Protein AF-Q40279-F1 (afdb_monomer_lite)

Foldseek 3Di:
DCPVVLVVVLVVLLPDDLVVNVVVQVVCCVVPVDGPLVVSVVVDPDPVSVVSSVVSHDDD

Sequence (60 aa):
GWGTNEDLVISILGHRNAAQRKAIRKTYADAYGEDLLKELEKELTSDSERIVLLWTLDPP

Radius of gyration: 11.17 Å; chains: 1; bounding box: 28×17×33 Å

Organism: Malus domestica (NCBI:txid3750)

Structure (mmCIF, N/CA/C/O backbone):
data_AF-Q40279-F1
#
_entry.id   AF-Q40279-F1
#
loop_
_atom_site.group_PDB
_atom_site.id
_atom_site.type_symbol
_atom_site.label_atom_id
_atom_site.label_alt_id
_atom_site.label_comp_id
_atom_site.label_asym_id
_atom_site.label_entity_id
_atom_site.label_seq_id
_atom_site.pdbx_PDB_ins_code
_atom_site.Cartn_x
_atom_site.Cartn_y
_atom_site.Cartn_z
_atom_site.occupancy
_atom_site.B_iso_or_equiv
_atom_site.auth_seq_id
_atom_site.auth_comp_id
_atom_site.auth_asym_id
_atom_site.auth_atom_id
_atom_site.pdbx_PDB_model_num
ATOM 1 N N . GLY A 1 1 ? 5.542 -0.978 17.682 1.00 49.31 1 GLY A N 1
ATOM 2 C CA . GLY A 1 1 ? 6.398 -0.152 16.812 1.00 49.31 1 GLY A CA 1
ATOM 3 C C . GLY A 1 1 ? 6.069 -0.514 15.385 1.00 49.31 1 GLY A C 1
ATOM 4 O O . GLY A 1 1 ? 5.884 -1.697 15.137 1.00 49.31 1 GLY A O 1
ATOM 5 N N . TRP A 1 2 ? 5.897 0.479 14.517 1.00 50.88 2 TRP A N 1
ATOM 6 C CA . TRP A 1 2 ? 5.214 0.327 13.225 1.00 50.88 2 TRP A CA 1
ATOM 7 C C . TRP A 1 2 ? 6.117 0.035 12.017 1.00 50.88 2 TRP A C 1
ATOM 9 O O . TRP A 1 2 ? 5.615 -0.504 11.038 1.00 50.88 2 TRP A O 1
ATOM 19 N N . GLY A 1 3 ? 7.441 0.196 12.132 1.00 58.28 3 GLY A N 1
ATOM 20 C CA . GLY A 1 3 ? 8.366 -0.053 11.011 1.00 58.28 3 GLY A CA 1
ATOM 21 C C . GLY A 1 3 ? 8.285 -1.454 10.376 1.00 58.28 3 GLY A C 1
ATOM 22 O O . GLY A 1 3 ? 8.574 -1.610 9.201 1.00 58.28 3 GLY A O 1
ATOM 23 N N . THR A 1 4 ? 7.818 -2.487 1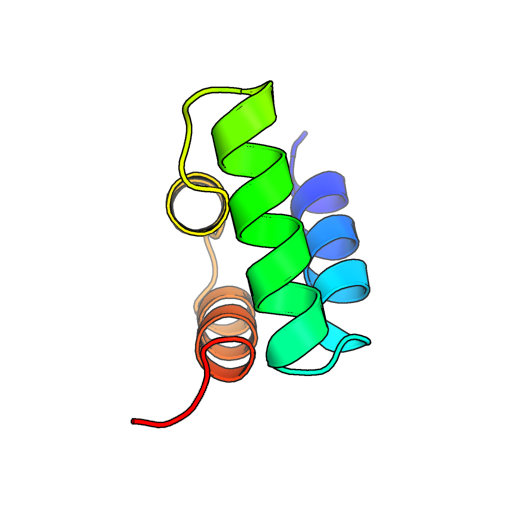1.094 1.00 62.44 4 THR A N 1
ATOM 24 C CA . THR A 1 4 ? 7.631 -3.836 10.514 1.00 62.44 4 THR A CA 1
ATOM 25 C C . THR A 1 4 ? 6.395 -3.946 9.612 1.00 62.44 4 THR A C 1
ATOM 27 O O . THR A 1 4 ? 6.381 -4.766 8.697 1.00 62.44 4 THR A O 1
ATOM 30 N N . ASN A 1 5 ? 5.348 -3.153 9.860 1.00 71.31 5 ASN A N 1
ATOM 31 C CA . ASN A 1 5 ? 4.116 -3.222 9.071 1.00 71.31 5 ASN A CA 1
ATOM 32 C C . ASN A 1 5 ? 4.269 -2.507 7.728 1.00 71.31 5 ASN A C 1
ATOM 34 O O . ASN A 1 5 ? 3.818 -3.040 6.717 1.00 71.31 5 ASN A O 1
ATOM 38 N N . GLU A 1 6 ? 4.929 -1.350 7.693 1.00 70.94 6 GLU A N 1
ATOM 39 C CA . GLU A 1 6 ? 5.196 -0.629 6.442 1.00 70.94 6 GLU A CA 1
ATOM 40 C C . GLU A 1 6 ? 6.083 -1.448 5.502 1.00 70.94 6 GLU A C 1
ATOM 42 O O . GLU A 1 6 ? 5.697 -1.667 4.354 1.00 70.94 6 GLU A O 1
ATOM 47 N N . ASP A 1 7 ? 7.192 -2.007 6.000 1.00 73.44 7 ASP A N 1
ATOM 48 C CA . ASP A 1 7 ? 8.074 -2.893 5.228 1.00 73.44 7 ASP A CA 1
ATOM 49 C C . ASP A 1 7 ? 7.320 -4.098 4.643 1.00 73.44 7 ASP A C 1
ATOM 51 O O . ASP A 1 7 ? 7.519 -4.486 3.486 1.00 73.44 7 ASP A O 1
ATOM 55 N N . LEU A 1 8 ? 6.410 -4.689 5.426 1.00 79.19 8 LEU A N 1
ATOM 56 C CA . LEU A 1 8 ? 5.581 -5.806 4.981 1.00 79.19 8 LEU A CA 1
ATOM 57 C C . LEU A 1 8 ? 4.612 -5.374 3.874 1.00 79.19 8 LEU A C 1
ATOM 59 O O . LEU A 1 8 ? 4.481 -6.072 2.867 1.00 79.19 8 LEU A O 1
ATOM 63 N N . VAL A 1 9 ? 3.942 -4.231 4.032 1.00 78.31 9 VAL A N 1
ATOM 64 C CA . VAL A 1 9 ? 2.986 -3.727 3.039 1.00 78.31 9 VAL A CA 1
ATOM 65 C C . VAL A 1 9 ? 3.703 -3.316 1.755 1.00 78.31 9 VAL A C 1
ATOM 67 O O . VAL A 1 9 ? 3.261 -3.699 0.670 1.00 78.31 9 VAL A O 1
ATOM 70 N N . ILE A 1 10 ? 4.841 -2.628 1.857 1.00 77.69 10 ILE A N 1
ATOM 71 C CA . ILE A 1 10 ? 5.701 -2.291 0.720 1.00 77.69 10 ILE A CA 1
ATOM 72 C C . ILE A 1 10 ? 6.162 -3.565 0.009 1.00 77.69 10 ILE A C 1
ATOM 74 O O . ILE A 1 10 ? 6.054 -3.653 -1.212 1.00 77.69 10 ILE A O 1
ATOM 78 N N . SER A 1 11 ? 6.609 -4.584 0.746 1.00 81.81 11 SER A N 1
ATOM 79 C CA . SER A 1 11 ? 7.005 -5.871 0.168 1.00 81.81 11 SER A CA 1
ATOM 80 C C . SER A 1 11 ? 5.839 -6.555 -0.551 1.00 81.81 11 SER A C 1
ATOM 82 O O . SER A 1 11 ? 5.990 -7.031 -1.677 1.00 81.81 11 SER A O 1
ATOM 84 N N . ILE A 1 12 ? 4.639 -6.557 0.032 1.00 83.50 12 ILE A N 1
ATOM 85 C CA . ILE A 1 12 ? 3.450 -7.125 -0.614 1.00 83.50 12 ILE A CA 1
ATOM 86 C C . ILE A 1 12 ? 3.118 -6.362 -1.901 1.00 83.50 12 ILE A C 1
ATOM 88 O O . ILE A 1 12 ? 2.905 -6.996 -2.934 1.00 83.50 12 ILE A O 1
ATOM 92 N N . LEU A 1 13 ? 3.082 -5.027 -1.861 1.00 81.56 13 LEU A N 1
ATOM 93 C CA . LEU A 1 13 ? 2.700 -4.185 -3.000 1.00 81.56 13 LEU A CA 1
ATOM 94 C C . LEU A 1 13 ? 3.772 -4.149 -4.100 1.00 81.56 13 LEU A C 1
ATOM 96 O O . LEU A 1 13 ? 3.424 -4.144 -5.283 1.00 81.56 13 LEU A O 1
ATOM 100 N N . GLY A 1 14 ? 5.055 -4.192 -3.735 1.00 82.19 14 GLY A N 1
ATOM 101 C CA . GLY A 1 14 ? 6.195 -4.189 -4.656 1.00 82.19 14 GLY A CA 1
ATOM 102 C C . GLY A 1 14 ? 6.266 -5.429 -5.553 1.00 82.19 14 GLY A C 1
ATOM 103 O O . GLY A 1 14 ? 6.760 -5.354 -6.674 1.00 82.19 14 GLY A O 1
ATOM 104 N N . HIS A 1 15 ? 5.689 -6.555 -5.119 1.00 83.12 15 HIS A N 1
ATOM 105 C CA . HIS A 1 15 ? 5.612 -7.801 -5.895 1.00 83.12 15 HIS A CA 1
ATOM 106 C C . HIS A 1 15 ? 4.275 -7.977 -6.642 1.00 83.12 15 HIS A C 1
ATOM 108 O O . HIS A 1 15 ? 3.871 -9.106 -6.945 1.00 83.12 15 HIS A O 1
ATOM 114 N N . ARG A 1 16 ? 3.523 -6.898 -6.892 1.00 83.75 16 ARG A N 1
ATOM 115 C CA . ARG A 1 16 ? 2.216 -6.940 -7.572 1.00 83.75 16 ARG A CA 1
ATOM 116 C C . ARG A 1 16 ? 2.196 -5.994 -8.755 1.00 83.75 16 ARG A C 1
ATOM 118 O O . ARG A 1 16 ? 2.768 -4.911 -8.701 1.00 83.75 16 ARG A O 1
ATOM 125 N N . ASN A 1 17 ? 1.498 -6.389 -9.814 1.00 85.44 17 ASN A N 1
ATOM 126 C CA . ASN A 1 17 ? 1.281 -5.512 -10.960 1.00 85.44 17 ASN A CA 1
ATOM 127 C C . ASN A 1 17 ? 0.210 -4.442 -10.666 1.00 85.44 17 ASN A C 1
ATOM 129 O O . ASN A 1 17 ? -0.543 -4.541 -9.697 1.00 85.44 17 ASN A O 1
ATOM 133 N N . ALA A 1 18 ? 0.129 -3.444 -11.546 1.00 81.69 18 ALA A N 1
ATOM 134 C CA . ALA A 1 18 ? -0.845 -2.350 -11.534 1.00 81.69 18 ALA A CA 1
ATOM 135 C C . ALA A 1 18 ? -2.281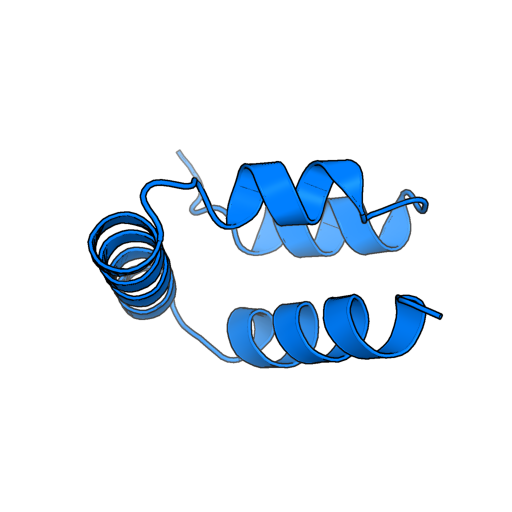 -2.791 -11.189 1.00 81.69 18 ALA A C 1
ATOM 137 O O . ALA A 1 18 ? -2.891 -2.338 -10.217 1.00 81.69 18 ALA A O 1
ATOM 138 N N . ALA A 1 19 ? -2.809 -3.753 -11.953 1.00 87.31 19 ALA A N 1
ATOM 139 C CA . ALA A 1 19 ? -4.175 -4.243 -11.800 1.00 87.31 19 ALA A CA 1
ATOM 140 C C . ALA A 1 19 ? -4.401 -4.921 -10.440 1.00 87.31 19 ALA A C 1
ATOM 142 O O . ALA A 1 19 ? -5.432 -4.708 -9.800 1.00 87.31 19 ALA A O 1
ATOM 143 N N . GLN A 1 20 ? -3.424 -5.697 -9.970 1.00 89.12 20 GLN A N 1
ATOM 144 C CA . GLN A 1 20 ? -3.462 -6.338 -8.658 1.00 89.12 20 GLN A CA 1
ATOM 145 C C . GLN A 1 20 ? -3.422 -5.306 -7.529 1.00 89.12 20 GLN A C 1
ATOM 147 O O . GLN A 1 20 ? -4.215 -5.401 -6.597 1.00 89.12 20 GLN A O 1
ATOM 152 N N . ARG A 1 21 ? -2.557 -4.288 -7.619 1.00 87.62 21 ARG A N 1
ATOM 153 C CA . ARG A 1 21 ? -2.500 -3.202 -6.627 1.00 87.62 21 ARG A CA 1
ATOM 154 C C . ARG A 1 21 ? -3.806 -2.414 -6.584 1.00 87.62 21 ARG A C 1
ATOM 156 O O . ARG A 1 21 ? -4.306 -2.114 -5.503 1.00 87.62 21 ARG A O 1
ATOM 163 N N . LYS A 1 22 ? -4.413 -2.148 -7.744 1.00 87.50 22 LYS A N 1
ATOM 164 C CA . LYS A 1 22 ? -5.735 -1.514 -7.840 1.00 87.50 22 LYS A CA 1
ATOM 165 C C . LYS A 1 22 ? -6.827 -2.357 -7.176 1.00 87.50 22 LYS A C 1
ATOM 167 O O . LYS A 1 22 ? -7.656 -1.806 -6.456 1.00 87.50 22 LYS A O 1
ATOM 172 N N . ALA A 1 23 ? -6.811 -3.674 -7.379 1.00 90.94 23 ALA A N 1
ATOM 173 C CA . ALA A 1 23 ? -7.745 -4.584 -6.721 1.00 90.94 23 ALA A CA 1
ATOM 174 C C . ALA A 1 23 ? -7.552 -4.592 -5.196 1.00 90.94 23 ALA A C 1
ATOM 176 O O . ALA A 1 23 ? -8.528 -4.463 -4.466 1.00 90.94 23 ALA A O 1
ATOM 177 N N . ILE A 1 24 ? -6.305 -4.652 -4.715 1.00 89.06 24 ILE A N 1
ATOM 178 C CA . ILE A 1 24 ? -5.978 -4.601 -3.280 1.00 89.06 24 ILE A CA 1
ATOM 179 C C . ILE A 1 24 ? -6.490 -3.302 -2.651 1.00 89.06 24 ILE A C 1
ATOM 181 O O . ILE A 1 24 ? -7.176 -3.350 -1.634 1.00 89.06 24 ILE A O 1
ATOM 185 N N 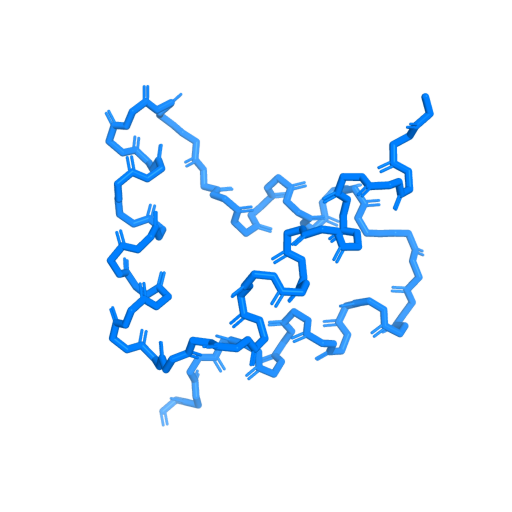. ARG A 1 25 ? -6.222 -2.150 -3.280 1.00 87.69 25 ARG A N 1
ATOM 186 C CA . ARG A 1 25 ? -6.718 -0.846 -2.815 1.00 87.69 25 ARG A CA 1
ATOM 187 C C . ARG A 1 25 ? -8.237 -0.801 -2.728 1.00 87.69 25 ARG A C 1
ATOM 189 O O . ARG A 1 25 ? -8.770 -0.308 -1.741 1.00 87.69 25 ARG A O 1
ATOM 196 N N . LYS A 1 26 ? -8.929 -1.319 -3.747 1.00 90.38 26 LYS A N 1
ATOM 197 C CA . LYS A 1 26 ? -10.392 -1.365 -3.760 1.00 90.38 26 LYS A CA 1
ATOM 198 C C . LYS A 1 26 ? -10.928 -2.236 -2.626 1.00 90.38 26 LYS A C 1
ATOM 200 O O . LYS A 1 26 ? -11.791 -1.785 -1.889 1.00 90.38 26 LYS A O 1
ATOM 205 N N . THR A 1 27 ? -10.394 -3.443 -2.462 1.00 92.31 27 THR A N 1
ATOM 206 C CA . THR A 1 27 ? -10.817 -4.351 -1.389 1.00 92.31 27 THR A CA 1
ATOM 207 C C . THR A 1 27 ? -10.547 -3.758 -0.009 1.00 92.31 27 THR A C 1
ATOM 209 O O . THR A 1 27 ? -11.384 -3.888 0.876 1.00 92.31 27 THR A O 1
ATOM 212 N N . TYR A 1 28 ? -9.410 -3.083 0.177 1.00 88.44 28 TYR A N 1
ATOM 213 C CA . TYR A 1 28 ? -9.093 -2.405 1.433 1.00 88.44 28 TYR A CA 1
ATOM 214 C C . TYR A 1 28 ? -10.095 -1.283 1.735 1.00 88.44 28 TYR A C 1
ATOM 216 O O . TYR A 1 28 ? -10.654 -1.242 2.828 1.00 88.44 28 TYR A O 1
ATOM 224 N N . ALA A 1 29 ? -10.393 -0.434 0.749 1.00 90.25 29 ALA A N 1
ATOM 225 C CA . ALA A 1 29 ? -11.387 0.625 0.898 1.00 90.25 29 ALA A CA 1
ATOM 226 C C . ALA A 1 29 ? -12.792 0.073 1.185 1.00 90.25 29 ALA A C 1
ATOM 228 O O . ALA A 1 29 ? -13.485 0.591 2.055 1.00 90.25 29 ALA A O 1
ATOM 229 N N . ASP A 1 30 ? -13.195 -1.006 0.509 1.00 92.50 30 ASP A N 1
ATOM 230 C CA . ASP A 1 30 ? -14.496 -1.648 0.723 1.00 92.50 30 ASP A CA 1
ATOM 231 C C . ASP A 1 30 ? -14.588 -2.311 2.121 1.00 92.50 30 ASP A C 1
ATOM 233 O O . ASP A 1 30 ? -15.674 -2.385 2.694 1.00 92.50 30 ASP A O 1
ATOM 237 N N . ALA A 1 31 ? -13.467 -2.779 2.688 1.00 92.88 31 ALA A N 1
ATOM 238 C CA . ALA A 1 31 ? -13.424 -3.451 3.991 1.00 92.88 31 ALA A CA 1
ATOM 239 C C . ALA A 1 31 ? -13.296 -2.492 5.188 1.00 92.88 31 ALA A C 1
ATOM 241 O O . ALA A 1 31 ? -13.884 -2.751 6.237 1.00 92.88 31 ALA A O 1
ATOM 242 N N . TYR A 1 32 ? -12.526 -1.410 5.042 1.00 87.81 32 TYR A N 1
ATOM 243 C CA . TYR A 1 32 ? -12.158 -0.516 6.148 1.00 87.81 32 TYR A CA 1
ATOM 244 C C . TYR A 1 32 ? -12.693 0.912 5.992 1.00 87.81 32 TYR A C 1
ATOM 246 O O . TYR A 1 32 ? -12.678 1.673 6.952 1.00 87.81 32 TYR A O 1
ATOM 254 N N . GLY A 1 33 ? -13.189 1.292 4.810 1.00 90.06 33 GLY A N 1
ATOM 255 C CA . GLY A 1 33 ? -13.647 2.658 4.532 1.00 90.06 33 GLY A CA 1
ATOM 256 C C . GLY A 1 33 ? -12.515 3.682 4.390 1.00 90.06 33 GLY A C 1
ATOM 257 O O . GLY A 1 33 ? -12.780 4.881 4.336 1.00 90.06 33 GLY A O 1
ATOM 258 N N . GLU A 1 34 ? -11.266 3.222 4.311 1.00 86.06 34 GLU A N 1
ATOM 259 C CA . GLU A 1 34 ? -10.058 4.051 4.293 1.00 86.06 34 GLU A CA 1
ATOM 260 C C . GLU A 1 34 ? -9.246 3.841 3.006 1.00 86.06 34 GLU A C 1
ATOM 262 O O . GLU A 1 34 ? -9.321 2.794 2.357 1.00 86.06 34 GLU A O 1
ATOM 267 N N . ASP A 1 35 ? -8.455 4.845 2.609 1.00 84.38 35 ASP A N 1
ATOM 268 C CA . ASP A 1 35 ? -7.547 4.713 1.465 1.00 84.38 35 ASP A CA 1
ATOM 269 C C . ASP A 1 35 ? -6.197 4.165 1.938 1.00 84.38 35 ASP A C 1
ATOM 271 O O . ASP A 1 35 ? -5.444 4.854 2.626 1.00 84.38 35 ASP A O 1
ATOM 275 N N . LEU A 1 36 ? -5.883 2.937 1.512 1.00 84.00 36 LEU A N 1
ATOM 276 C CA . LEU A 1 36 ? -4.642 2.233 1.847 1.00 84.00 36 LEU A CA 1
ATOM 277 C C . LEU A 1 36 ? -3.380 3.080 1.618 1.00 84.00 36 LEU A C 1
ATOM 279 O O . LEU A 1 36 ? -2.437 2.996 2.397 1.00 84.00 36 LEU A O 1
ATOM 283 N N . LEU A 1 37 ? -3.336 3.877 0.548 1.00 79.94 37 LEU A N 1
ATOM 284 C CA . LEU A 1 37 ? -2.157 4.681 0.233 1.00 79.94 37 LEU A CA 1
ATOM 285 C C . LEU A 1 37 ? -2.043 5.900 1.142 1.00 79.94 37 LEU A C 1
ATOM 287 O O . LEU A 1 37 ? -0.929 6.278 1.481 1.00 79.94 37 LEU A O 1
ATOM 291 N N . LYS A 1 38 ? -3.170 6.495 1.553 1.00 80.81 38 LYS A N 1
ATOM 292 C CA . LYS A 1 38 ? -3.162 7.614 2.506 1.00 80.81 38 LYS A CA 1
ATOM 293 C C . LYS A 1 38 ? -2.715 7.174 3.890 1.00 80.81 38 LYS A C 1
ATOM 295 O O . LYS A 1 38 ? -2.001 7.921 4.548 1.00 80.81 38 LYS A O 1
ATOM 300 N N . GLU A 1 39 ? -3.133 5.989 4.326 1.00 80.69 39 GLU A N 1
ATOM 301 C CA . GLU A 1 39 ? -2.657 5.436 5.594 1.00 80.69 39 GLU A CA 1
ATOM 302 C C . GLU A 1 39 ? -1.167 5.111 5.516 1.00 80.69 39 GLU A C 1
ATOM 304 O O . GLU A 1 39 ? -0.419 5.514 6.398 1.00 80.69 39 GLU A O 1
ATOM 309 N N . LEU A 1 40 ? -0.697 4.515 4.413 1.00 77.75 40 LEU A N 1
ATOM 310 C CA . LEU A 1 40 ? 0.739 4.324 4.207 1.00 77.75 40 LEU A CA 1
ATOM 311 C C . LEU A 1 40 ? 1.492 5.658 4.230 1.00 77.75 40 LEU A C 1
ATOM 313 O O . LEU A 1 40 ? 2.462 5.785 4.956 1.00 77.75 40 LEU A O 1
ATOM 317 N N . GLU A 1 41 ? 1.036 6.682 3.513 1.00 75.88 41 GLU A N 1
ATOM 318 C CA . GLU A 1 41 ? 1.726 7.976 3.424 1.00 75.88 41 GLU A CA 1
ATOM 319 C C . GLU A 1 41 ? 1.918 8.689 4.778 1.00 75.88 41 GLU A C 1
ATOM 321 O O . GLU A 1 41 ? 2.905 9.416 4.945 1.00 75.88 41 GLU A O 1
ATOM 326 N N . LYS A 1 42 ? 1.002 8.480 5.734 1.00 76.69 42 LYS A N 1
ATOM 327 C CA . LYS A 1 42 ? 1.113 8.992 7.113 1.00 76.69 42 LYS A CA 1
ATOM 328 C C . LYS A 1 42 ? 2.173 8.259 7.928 1.00 76.69 42 LYS A C 1
ATOM 330 O O . LYS A 1 42 ? 2.805 8.873 8.783 1.00 76.69 42 LYS A O 1
ATOM 335 N N . GLU A 1 43 ? 2.325 6.968 7.669 1.00 72.75 43 GLU A N 1
ATOM 336 C CA . GLU A 1 43 ? 3.226 6.075 8.389 1.00 72.75 43 GLU A CA 1
ATOM 337 C C . GLU A 1 43 ? 4.652 6.128 7.808 1.00 72.75 43 GLU A C 1
ATOM 339 O O . GLU A 1 43 ? 5.622 6.111 8.559 1.00 72.75 43 GLU A O 1
ATOM 344 N N . LEU A 1 44 ? 4.798 6.344 6.492 1.00 73.25 44 LEU A N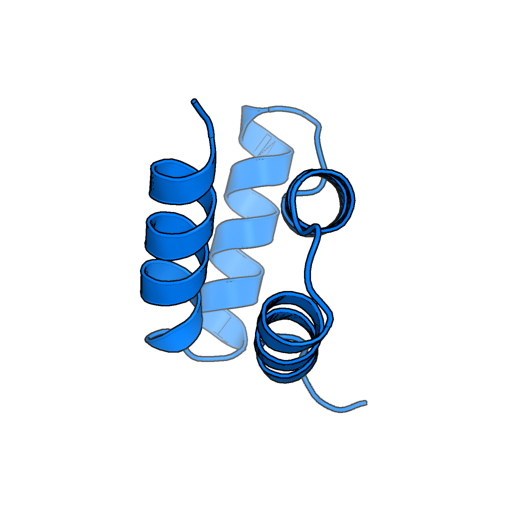 1
ATOM 345 C CA . LEU A 1 44 ? 6.106 6.503 5.852 1.00 73.25 44 LEU A CA 1
ATOM 346 C C . LEU A 1 44 ? 6.813 7.767 6.352 1.00 73.25 44 LEU A C 1
ATOM 348 O O . LEU A 1 44 ? 6.441 8.907 6.038 1.00 73.25 44 LEU A O 1
ATOM 352 N N . THR A 1 45 ? 7.892 7.566 7.098 1.00 69.50 45 THR A N 1
ATOM 353 C CA . THR A 1 45 ? 8.682 8.664 7.666 1.00 69.50 45 THR A CA 1
ATOM 354 C C . THR A 1 45 ? 9.905 9.003 6.819 1.00 69.50 45 THR A C 1
ATOM 356 O O . THR A 1 45 ? 10.368 10.142 6.887 1.00 69.50 45 THR A O 1
ATOM 359 N N . SER A 1 46 ? 10.385 8.086 5.965 1.00 69.06 46 SER A N 1
ATOM 360 C CA . SER A 1 46 ? 11.574 8.294 5.130 1.00 69.06 46 SER A CA 1
ATOM 361 C C . SER A 1 46 ? 11.268 8.536 3.644 1.00 69.06 46 SER A C 1
ATOM 363 O O . SER A 1 46 ? 10.315 8.006 3.067 1.00 69.06 46 SER A O 1
ATOM 365 N N . ASP A 1 47 ? 12.134 9.311 2.985 1.00 69.25 47 ASP A N 1
ATOM 366 C CA . ASP A 1 47 ? 12.036 9.588 1.544 1.00 69.25 47 ASP A CA 1
ATOM 367 C C . ASP A 1 47 ? 12.209 8.321 0.693 1.00 69.25 47 ASP A C 1
ATOM 369 O O . ASP A 1 47 ? 11.587 8.175 -0.359 1.00 69.25 47 ASP A O 1
ATOM 373 N N . SER A 1 48 ? 13.014 7.371 1.168 1.00 66.00 48 SER A N 1
ATOM 374 C CA . SER A 1 48 ? 13.221 6.063 0.543 1.00 66.00 48 SER A CA 1
ATOM 375 C C . SER A 1 48 ? 11.925 5.261 0.4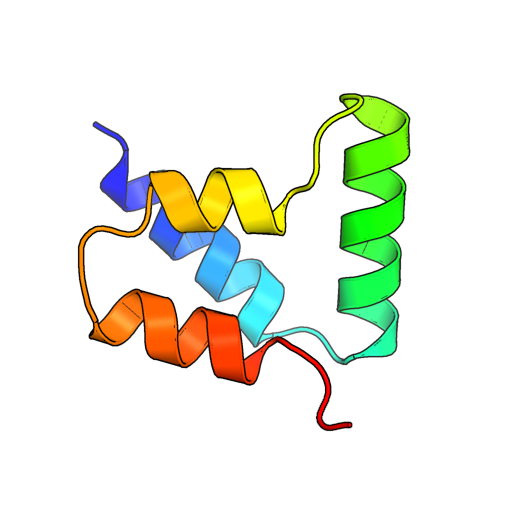33 1.00 66.00 48 SER A C 1
ATOM 377 O O . SER A 1 48 ? 11.623 4.731 -0.635 1.00 66.00 48 SER A O 1
ATOM 379 N N . GLU A 1 49 ? 11.127 5.207 1.499 1.00 69.00 49 GLU A N 1
ATOM 380 C CA . GLU A 1 49 ? 9.850 4.490 1.482 1.00 69.00 49 GLU A CA 1
ATOM 381 C C . GLU A 1 49 ? 8.834 5.194 0.574 1.00 69.00 49 GLU A C 1
ATOM 383 O O . GLU A 1 49 ? 8.118 4.539 -0.192 1.00 69.00 49 GLU A O 1
ATOM 388 N N . ARG A 1 50 ? 8.810 6.536 0.595 1.00 71.62 50 ARG A N 1
ATOM 389 C CA . ARG A 1 50 ? 7.941 7.339 -0.280 1.00 71.62 50 ARG A CA 1
ATOM 390 C C . ARG A 1 50 ? 8.219 7.089 -1.759 1.00 71.62 50 ARG A C 1
ATOM 392 O O . ARG A 1 50 ? 7.274 6.992 -2.538 1.00 71.62 50 ARG A O 1
ATOM 399 N N . ILE A 1 51 ? 9.485 6.944 -2.152 1.00 71.19 51 ILE A N 1
ATOM 400 C CA . ILE A 1 51 ? 9.866 6.630 -3.539 1.00 71.19 51 ILE A CA 1
ATOM 401 C C . ILE A 1 51 ? 9.306 5.269 -3.964 1.00 71.19 51 ILE A C 1
ATOM 403 O O . ILE A 1 51 ? 8.774 5.151 -5.068 1.00 71.19 51 ILE A O 1
ATOM 407 N N . VAL A 1 52 ? 9.381 4.253 -3.099 1.00 70.00 52 VAL A N 1
ATOM 408 C CA . VAL A 1 52 ? 8.839 2.921 -3.407 1.00 70.00 52 VAL A CA 1
ATOM 409 C C . VAL A 1 52 ? 7.316 2.969 -3.536 1.00 70.00 52 VAL A C 1
ATOM 411 O O . VAL A 1 52 ? 6.767 2.398 -4.480 1.00 70.00 52 VAL A O 1
ATOM 414 N N . LEU A 1 53 ? 6.634 3.716 -2.662 1.00 72.00 53 LEU A N 1
ATOM 415 C CA . LEU A 1 53 ? 5.194 3.951 -2.779 1.00 72.00 53 LEU A CA 1
ATOM 416 C C . LEU A 1 53 ? 4.843 4.637 -4.108 1.00 72.00 53 LEU A C 1
ATOM 418 O O . LEU A 1 53 ? 3.946 4.183 -4.820 1.00 72.00 53 LEU A O 1
ATOM 422 N N . LEU A 1 54 ? 5.585 5.677 -4.492 1.00 73.06 54 LEU A 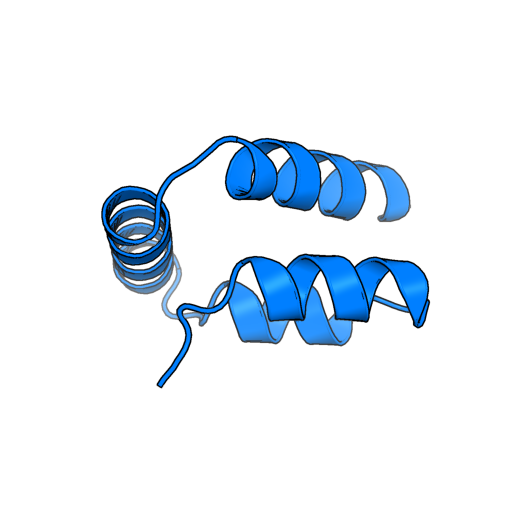N 1
ATOM 423 C CA . LEU A 1 54 ? 5.380 6.381 -5.759 1.00 73.06 54 LEU A CA 1
ATOM 424 C C . LEU A 1 54 ? 5.579 5.463 -6.972 1.00 73.06 54 LEU A C 1
ATOM 426 O O . LEU A 1 54 ? 4.855 5.569 -7.952 1.00 73.06 54 LEU A O 1
ATOM 430 N N . TRP A 1 55 ? 6.525 4.529 -6.894 1.00 71.00 55 TRP A N 1
ATOM 431 C CA . TRP A 1 55 ? 6.773 3.536 -7.941 1.00 71.00 55 TRP A CA 1
ATOM 432 C C . TRP A 1 55 ? 5.658 2.485 -8.048 1.00 71.00 55 TRP A C 1
ATOM 434 O O . TRP A 1 55 ? 5.431 1.899 -9.108 1.00 71.00 55 TRP A O 1
ATOM 444 N N . THR A 1 56 ? 4.942 2.235 -6.948 1.00 67.19 56 THR A N 1
ATOM 445 C CA . THR A 1 56 ? 3.742 1.385 -6.949 1.00 67.19 56 THR A CA 1
ATOM 446 C C . THR A 1 56 ? 2.488 2.099 -7.457 1.00 67.19 56 THR A C 1
ATOM 448 O O . THR A 1 56 ? 1.485 1.440 -7.750 1.00 67.19 56 THR A O 1
ATOM 451 N N . LEU A 1 57 ? 2.518 3.423 -7.599 1.00 66.88 57 LEU A N 1
ATOM 452 C CA . LEU A 1 57 ? 1.481 4.148 -8.319 1.00 66.88 57 LEU A CA 1
ATOM 453 C C . LEU A 1 57 ? 1.698 3.955 -9.820 1.00 66.88 57 LEU A C 1
ATOM 455 O O . LEU A 1 57 ? 2.818 4.031 -10.318 1.00 66.88 57 LEU A O 1
ATOM 459 N N . ASP A 1 58 ? 0.622 3.643 -10.539 1.00 58.94 58 ASP A N 1
ATOM 460 C CA . ASP A 1 58 ? 0.704 3.492 -11.989 1.00 58.94 58 ASP A CA 1
ATOM 461 C C . ASP A 1 58 ? 1.131 4.824 -12.627 1.00 58.94 58 ASP A C 1
ATOM 463 O O . ASP A 1 58 ? 0.696 5.883 -12.159 1.00 58.94 58 ASP A O 1
ATOM 467 N N . PRO A 1 59 ? 1.977 4.797 -13.675 1.00 56.59 59 PRO A N 1
ATOM 468 C CA . PRO A 1 59 ? 2.273 6.002 -14.435 1.00 56.59 59 PRO A CA 1
ATOM 469 C C . PRO A 1 59 ? 0.978 6.567 -15.053 1.00 56.59 59 PRO A C 1
ATOM 471 O O . PRO A 1 59 ? 0.053 5.789 -15.316 1.00 56.59 59 PRO A O 1
ATOM 474 N N . PRO A 1 60 ? 0.898 7.897 -15.251 1.00 55.03 60 PRO A N 1
ATOM 475 C CA . PRO A 1 60 ? -0.265 8.546 -15.856 1.00 55.03 60 PRO A CA 1
ATOM 476 C C . PRO A 1 60 ? -0.580 8.027 -17.264 1.00 55.03 60 PRO A C 1
ATOM 478 O O . PRO A 1 60 ? 0.366 7.641 -17.990 1.00 55.03 60 PRO A O 1
#

pLDDT: mean 77.12, std 10.84, range [49.31, 92.88]

Secondary structure (DSSP, 8-state):
--HHHHHHHHHHHHTS-HHHHHHHHHHHHHHHSS-HHHHHHHH--SHHHHHHHHHHSPP-

InterPro domains:
  IPR018502 Annexin repeat [PF00191] (1-54)
  IPR018502 Annexin repeat [PS51897] (1-57)
  IPR018502 Annexin repeat [SM00335] (3-55)
  IPR037104 Annexin superfamily [G3DSA:1.10.220.10] (1-57)
  IPR037104 Annexin superfamily [SSF47874] (1-60)